Protein AF-A0A351BNI0-F1 (afdb_monomer_lite)

pLDDT: mean 85.19, std 14.44, range [42.72, 98.19]

Foldseek 3Di:
DVVVVVVVVVVVVVVPPPDPPPDDPPVVVVCVLLVCQLVLDEVQNSCCVVPVDRVLVVCQVVLVVLVCLLVVPPPDPDHQPCSVVPSLQSSLVVQLVDCVCVVVVVPCVSVVSVPADPDPVRSLVVVCVVSVRPPVSSVSNVVSVVVSHD

Sequence (150 aa):
VADLWAAACTSSTHALATATTTAKPAAVLWHELHDRLGAGWTLGNLLAHLTGENATEMLQPTLIRHLAAHLDQGLAAWRNPLRGRGFYAAWRASSGSDWAWELDEFAGARQQILQLADDPLQAIVDELTQLGVDERRWCGYLQQLAMELP

Structure (mmCIF, N/CA/C/O backbone):
data_AF-A0A351BNI0-F1
#
_entry.id   AF-A0A351BNI0-F1
#
loop_
_atom_site.group_PDB
_atom_site.id
_atom_site.type_symbol
_atom_site.label_atom_id
_atom_site.label_alt_id
_atom_site.label_comp_id
_atom_site.label_asym_id
_atom_site.label_entity_id
_atom_site.label_seq_id
_atom_site.pdbx_PDB_ins_code
_atom_site.Cartn_x
_atom_site.Cartn_y
_atom_site.Cartn_z
_atom_site.occupancy
_atom_site.B_iso_or_equiv
_atom_site.auth_seq_id
_atom_site.auth_comp_id
_atom_site.auth_asym_id
_atom_site.auth_atom_id
_atom_site.pdbx_PDB_model_num
ATOM 1 N N . VAL A 1 1 ? 13.306 2.418 58.799 1.00 53.44 1 VAL A N 1
ATOM 2 C CA . VAL A 1 1 ? 13.323 2.286 57.316 1.00 53.44 1 VAL A CA 1
ATOM 3 C C . VAL A 1 1 ? 12.092 1.540 56.799 1.00 53.44 1 VAL A C 1
ATOM 5 O O . VAL A 1 1 ? 11.562 1.955 55.780 1.00 53.44 1 VAL A O 1
ATOM 8 N N . ALA A 1 2 ? 11.573 0.532 57.517 1.00 52.84 2 ALA A N 1
ATOM 9 C CA . ALA A 1 2 ? 10.320 -0.150 57.162 1.00 52.84 2 ALA A CA 1
ATOM 10 C C . ALA A 1 2 ? 9.061 0.751 57.236 1.00 52.84 2 ALA A C 1
ATOM 12 O O . ALA A 1 2 ? 8.205 0.672 56.360 1.00 52.84 2 ALA A O 1
ATOM 13 N N . ASP A 1 3 ? 8.988 1.678 58.199 1.00 62.06 3 ASP A N 1
ATOM 14 C CA . ASP A 1 3 ? 7.784 2.512 58.398 1.00 62.06 3 ASP A CA 1
ATOM 15 C C . ASP A 1 3 ? 7.577 3.611 57.338 1.00 62.06 3 ASP A C 1
ATOM 17 O O . ASP A 1 3 ? 6.457 4.066 57.117 1.00 62.06 3 ASP A O 1
ATOM 21 N N . LEU A 1 4 ? 8.635 4.004 56.618 1.00 53.44 4 LEU A N 1
ATOM 22 C CA . LEU A 1 4 ? 8.544 4.988 55.528 1.00 53.44 4 LEU A CA 1
ATOM 23 C C . LEU A 1 4 ? 7.938 4.387 54.249 1.00 53.44 4 LEU A C 1
ATOM 25 O O . LEU A 1 4 ? 7.276 5.093 53.491 1.00 53.44 4 LEU A O 1
ATOM 29 N N . TRP A 1 5 ? 8.118 3.081 54.031 1.00 51.66 5 TRP A N 1
ATOM 30 C CA . TRP A 1 5 ? 7.548 2.367 52.884 1.00 51.66 5 TRP A CA 1
ATOM 31 C C . TRP A 1 5 ? 6.046 2.104 53.045 1.00 51.66 5 TRP A C 1
ATOM 33 O O . TRP A 1 5 ? 5.294 2.207 52.074 1.00 51.66 5 TRP A O 1
ATOM 43 N N . ALA A 1 6 ? 5.588 1.842 54.273 1.00 56.03 6 ALA A N 1
ATOM 44 C CA . ALA A 1 6 ? 4.167 1.664 54.567 1.00 56.03 6 ALA A CA 1
ATOM 45 C C . ALA A 1 6 ? 3.367 2.966 54.355 1.00 56.03 6 ALA A C 1
ATOM 47 O O . ALA A 1 6 ? 2.308 2.942 53.728 1.00 56.03 6 ALA A O 1
ATOM 48 N N . ALA A 1 7 ? 3.917 4.109 54.785 1.00 56.12 7 ALA A N 1
ATOM 49 C CA . ALA A 1 7 ? 3.287 5.422 54.626 1.00 56.12 7 ALA A CA 1
ATOM 50 C C . ALA A 1 7 ? 3.166 5.871 53.151 1.00 56.12 7 ALA A C 1
ATOM 52 O O . ALA A 1 7 ? 2.189 6.522 52.775 1.00 56.12 7 ALA A O 1
ATOM 53 N N . ALA A 1 8 ? 4.120 5.497 52.289 1.00 55.34 8 ALA A N 1
ATOM 54 C CA . ALA A 1 8 ? 4.072 5.801 50.854 1.00 55.34 8 ALA A CA 1
ATOM 55 C C . ALA A 1 8 ? 2.970 5.015 50.109 1.00 55.34 8 ALA A C 1
ATOM 57 O O . ALA A 1 8 ? 2.321 5.547 49.202 1.00 55.34 8 ALA A O 1
ATOM 58 N N . CYS A 1 9 ? 2.700 3.773 50.528 1.00 55.88 9 CYS A N 1
ATOM 59 C CA . CYS A 1 9 ? 1.653 2.939 49.930 1.00 55.88 9 CYS A CA 1
ATOM 60 C C . CYS A 1 9 ? 0.241 3.426 50.304 1.00 55.88 9 CYS A C 1
ATOM 62 O O . CYS A 1 9 ? -0.664 3.440 49.465 1.00 55.88 9 CYS A O 1
ATOM 64 N N . THR A 1 10 ? 0.050 3.912 51.535 1.00 51.53 10 THR A N 1
ATOM 65 C CA . THR A 1 10 ? -1.240 4.470 51.977 1.00 51.53 10 THR A CA 1
ATOM 66 C C . THR A 1 10 ? -1.595 5.781 51.272 1.00 51.53 10 THR A C 1
ATOM 68 O O . THR A 1 10 ? -2.758 5.990 50.932 1.00 51.53 10 THR A O 1
ATOM 71 N N . SER A 1 11 ? -0.605 6.622 50.953 1.00 49.34 11 SER A N 1
ATOM 72 C CA . SER A 1 11 ? -0.817 7.884 50.221 1.00 49.34 11 SER A CA 1
ATOM 73 C C . SER A 1 11 ? -1.235 7.666 48.762 1.00 49.34 11 SER A C 1
ATOM 75 O O . SER A 1 11 ? -2.051 8.418 48.234 1.00 49.34 11 SER A O 1
ATOM 77 N N . SER A 1 12 ? -0.743 6.597 48.122 1.00 51.50 12 SER A N 1
ATOM 78 C CA . SER A 1 12 ? -1.113 6.250 46.737 1.00 51.50 12 SER A CA 1
ATOM 79 C C . SER A 1 12 ? -2.544 5.714 46.625 1.00 51.50 12 SER A C 1
ATOM 81 O O . SER A 1 12 ? -3.195 5.874 45.596 1.00 51.50 12 SER A O 1
ATOM 83 N N . THR A 1 13 ? -3.064 5.120 47.703 1.00 45.56 13 THR A N 1
ATOM 84 C CA . THR A 1 13 ? -4.408 4.526 47.708 1.00 45.56 13 THR A CA 1
ATOM 85 C C . THR A 1 13 ? -5.505 5.597 47.783 1.00 45.56 13 THR A C 1
ATOM 87 O O . THR A 1 13 ? -6.587 5.411 47.234 1.00 45.56 13 THR A O 1
ATOM 90 N N . HIS A 1 14 ? -5.231 6.753 48.401 1.00 48.06 14 HIS A N 1
ATOM 91 C CA . HIS A 1 14 ? -6.222 7.829 48.542 1.00 48.06 14 HIS A CA 1
ATOM 92 C C . HIS A 1 14 ? -6.316 8.749 47.309 1.00 48.06 14 HIS A C 1
ATOM 94 O O . HIS A 1 14 ? -7.361 9.351 47.078 1.00 48.06 14 HIS A O 1
ATOM 100 N N . ALA A 1 15 ? -5.266 8.822 46.481 1.00 42.72 15 ALA A N 1
ATOM 101 C CA . ALA A 1 15 ? -5.257 9.631 45.256 1.00 42.72 15 ALA A CA 1
ATOM 102 C C . ALA A 1 15 ? -6.027 8.993 44.078 1.00 42.72 15 ALA A C 1
ATOM 104 O O . ALA A 1 15 ? -6.383 9.684 43.129 1.00 42.72 15 ALA A O 1
ATOM 105 N N . LEU A 1 16 ? -6.324 7.690 44.140 1.00 49.09 16 LEU A N 1
ATOM 106 C CA . LEU A 1 16 ? -7.090 6.968 43.110 1.00 49.09 16 LEU A CA 1
ATOM 107 C C . LEU A 1 16 ? -8.607 6.959 43.368 1.00 49.09 16 LEU A C 1
ATOM 109 O O . LEU A 1 16 ? -9.368 6.420 42.566 1.00 49.09 16 LEU A O 1
ATOM 113 N N . ALA A 1 17 ? -9.070 7.566 44.466 1.00 50.41 17 ALA A N 1
ATOM 114 C CA . ALA A 1 17 ? -10.485 7.584 44.839 1.00 50.41 17 ALA A CA 1
ATOM 115 C C . ALA A 1 17 ? -11.310 8.693 44.151 1.00 50.41 17 ALA A C 1
ATOM 117 O O . ALA A 1 17 ? -12.498 8.832 44.433 1.00 50.41 17 ALA A O 1
ATOM 118 N N . THR A 1 18 ? -10.738 9.463 43.220 1.00 51.81 18 THR A N 1
ATOM 119 C CA . THR A 1 18 ? -11.476 10.489 42.464 1.00 51.81 18 THR A CA 1
ATOM 120 C C . THR A 1 18 ? -11.194 10.403 40.971 1.00 51.81 18 THR A C 1
ATOM 122 O O . THR A 1 18 ? -10.433 11.198 40.431 1.00 51.81 18 THR A O 1
ATOM 125 N N . ALA A 1 19 ? -11.811 9.404 40.337 1.00 51.75 19 ALA A N 1
ATOM 126 C CA . ALA A 1 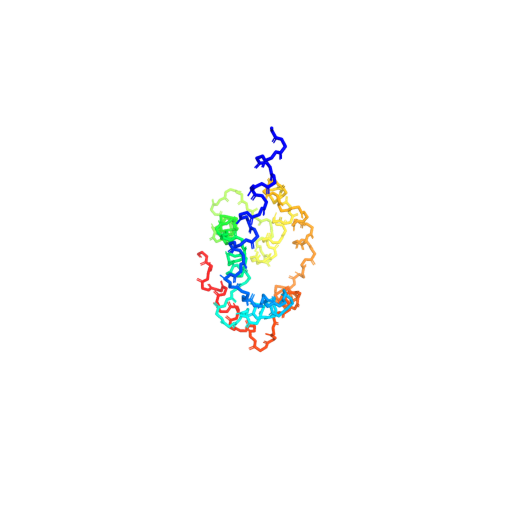19 ? -12.377 9.407 38.981 1.00 51.75 19 ALA A CA 1
ATOM 127 C C . ALA A 1 19 ? -12.354 7.974 38.438 1.00 51.75 19 ALA A C 1
ATOM 129 O O . ALA A 1 19 ? -11.561 7.627 37.565 1.00 51.75 19 ALA A O 1
ATOM 130 N N . THR A 1 20 ? -13.247 7.119 38.935 1.00 47.72 20 THR A N 1
ATOM 131 C CA . THR A 1 20 ? -13.537 5.844 38.273 1.00 47.72 20 THR A CA 1
ATOM 132 C C . THR A 1 20 ? -14.361 6.139 37.017 1.00 47.72 20 THR A C 1
ATOM 134 O O . THR A 1 20 ? -15.562 5.898 36.961 1.00 47.72 20 THR A O 1
ATOM 137 N N . THR A 1 21 ? -13.723 6.720 35.998 1.00 58.00 21 THR A N 1
ATOM 138 C CA . THR A 1 21 ? -14.233 6.609 34.631 1.00 58.00 21 THR A CA 1
ATOM 139 C C . THR A 1 21 ? -14.110 5.133 34.297 1.00 58.00 21 THR A C 1
ATOM 141 O O . THR A 1 21 ? -12.999 4.612 34.222 1.00 58.00 21 THR A O 1
ATOM 144 N N . THR A 1 22 ? -15.229 4.422 34.190 1.00 60.16 22 THR A N 1
ATOM 145 C CA . THR A 1 22 ? -15.240 3.035 33.726 1.00 60.16 22 THR A CA 1
ATOM 146 C C . THR A 1 22 ? -14.579 2.998 32.352 1.00 60.16 22 THR A C 1
ATOM 148 O O . THR A 1 22 ? -15.146 3.468 31.367 1.00 60.16 22 THR A O 1
ATOM 151 N N . ALA A 1 23 ? -13.337 2.513 32.299 1.00 72.50 23 ALA A N 1
ATOM 152 C CA . ALA A 1 23 ? -12.584 2.426 31.060 1.00 72.50 23 ALA A CA 1
ATOM 153 C C . ALA A 1 23 ? -13.381 1.574 30.064 1.00 72.50 23 ALA A C 1
ATOM 155 O O . ALA A 1 23 ? -13.778 0.448 30.381 1.00 72.50 23 ALA A O 1
ATOM 156 N N . LYS A 1 24 ? -13.656 2.124 28.875 1.00 82.50 24 LYS A N 1
ATOM 157 C CA . LYS A 1 24 ? -14.314 1.368 27.807 1.00 82.50 24 LYS A CA 1
ATOM 158 C C . LYS A 1 24 ? -13.485 0.111 27.498 1.00 82.50 24 LYS A C 1
ATOM 160 O O . LYS A 1 24 ? -12.256 0.203 27.461 1.00 82.50 24 LYS A O 1
ATOM 165 N N . PRO A 1 25 ? -14.117 -1.047 27.238 1.00 90.94 25 PRO A N 1
ATOM 166 C CA . PRO A 1 25 ? -13.391 -2.238 26.814 1.00 90.94 25 PRO A CA 1
ATOM 167 C C . PRO A 1 25 ? -12.577 -1.956 25.547 1.00 90.94 25 PRO A C 1
ATOM 169 O O . PRO A 1 25 ? -13.083 -1.326 24.617 1.00 90.94 25 PRO A O 1
ATOM 172 N N . ALA A 1 26 ? -11.348 -2.471 25.478 1.00 89.50 26 ALA A N 1
ATOM 173 C CA . ALA A 1 26 ? -10.456 -2.263 24.334 1.00 89.50 26 ALA A CA 1
ATOM 174 C C . ALA A 1 26 ? -11.095 -2.678 22.996 1.00 89.50 26 ALA A C 1
ATOM 176 O O . ALA A 1 26 ? -10.922 -1.996 21.994 1.00 89.50 26 ALA A O 1
ATOM 177 N N . ALA A 1 27 ? -11.908 -3.741 22.993 1.00 90.31 27 ALA A N 1
ATOM 178 C CA . ALA A 1 27 ? -12.638 -4.178 21.805 1.00 90.31 27 ALA A CA 1
ATOM 179 C C . ALA A 1 27 ? -13.634 -3.123 21.294 1.00 90.31 27 ALA A C 1
ATOM 181 O O . ALA A 1 27 ? -13.777 -2.960 20.087 1.00 90.31 27 ALA A O 1
ATOM 182 N N . VAL A 1 28 ? -14.305 -2.392 22.190 1.00 93.12 28 VAL A N 1
ATOM 183 C CA . VAL A 1 28 ? -15.245 -1.324 21.809 1.00 93.12 28 VAL A CA 1
ATOM 184 C C . VAL A 1 28 ? -14.479 -0.141 21.223 1.00 93.12 28 VAL A C 1
ATOM 186 O O . VAL A 1 28 ? -14.861 0.372 20.179 1.00 93.12 28 VAL A O 1
ATOM 189 N N . LEU A 1 29 ? -13.362 0.240 21.848 1.00 92.12 29 LEU A N 1
ATOM 190 C CA . LEU A 1 29 ? -12.490 1.301 21.337 1.00 92.12 29 LEU A CA 1
ATOM 191 C C . LEU A 1 29 ? -11.907 0.953 19.964 1.00 92.12 29 LEU A C 1
ATOM 193 O O . LEU A 1 29 ? -11.867 1.806 19.086 1.00 92.12 29 LEU A O 1
ATOM 197 N N . TRP A 1 30 ? -11.493 -0.300 19.765 1.00 92.00 30 TRP A N 1
ATOM 198 C CA . TRP A 1 30 ? -11.005 -0.768 18.472 1.00 92.00 30 TRP A CA 1
ATOM 199 C C . TRP A 1 30 ? -12.070 -0.642 17.382 1.00 92.00 30 TRP A C 1
ATOM 201 O O . TRP A 1 30 ? -11.781 -0.058 16.344 1.00 92.00 30 TRP A O 1
ATOM 211 N N . HIS A 1 31 ? -13.299 -1.115 17.627 1.00 91.56 31 HIS A N 1
ATOM 212 C CA . HIS A 1 31 ? -14.393 -0.958 16.663 1.00 91.56 31 HIS A CA 1
ATOM 213 C C . HIS A 1 31 ? -14.677 0.521 16.377 1.00 91.56 31 HIS A C 1
ATOM 215 O O . HIS A 1 31 ? -14.768 0.896 15.217 1.00 91.56 31 HIS A O 1
ATOM 221 N N . GLU A 1 32 ? -14.725 1.379 17.404 1.00 92.56 32 GLU A N 1
ATOM 222 C CA . GLU A 1 32 ? -14.934 2.825 17.230 1.00 92.56 32 GLU A CA 1
ATOM 223 C C . GLU A 1 32 ? -13.841 3.496 16.376 1.00 92.56 32 GLU A C 1
ATOM 225 O O . GLU A 1 32 ? -14.133 4.457 15.665 1.00 92.56 32 GLU A O 1
ATOM 230 N N . LEU A 1 33 ? -12.588 3.035 16.461 1.00 92.50 33 LEU A N 1
ATOM 231 C CA . LEU A 1 33 ? -11.468 3.553 15.666 1.00 92.50 33 LEU A CA 1
ATOM 232 C C . LEU A 1 33 ? -11.456 2.984 14.246 1.00 92.50 33 LEU A C 1
ATOM 234 O O . LEU A 1 33 ? -11.251 3.724 13.285 1.00 92.50 33 LEU A O 1
ATOM 238 N N . HIS A 1 34 ? -11.695 1.683 14.111 1.00 90.62 34 HIS A N 1
ATOM 239 C CA . HIS A 1 34 ? -11.776 0.994 12.826 1.00 90.62 34 HIS A CA 1
ATOM 240 C C . HIS A 1 34 ? -12.950 1.520 11.987 1.00 90.62 34 HIS A C 1
ATOM 242 O O . HIS A 1 34 ? -12.774 1.826 10.810 1.00 90.62 34 HIS A O 1
ATOM 248 N N . ASP A 1 35 ? -14.083 1.828 12.627 1.00 90.31 35 ASP A N 1
ATOM 249 C CA . ASP A 1 35 ? -15.232 2.517 12.032 1.00 90.31 35 ASP A CA 1
ATOM 250 C C . ASP A 1 35 ? -14.934 3.959 11.581 1.00 90.31 35 ASP A C 1
ATOM 252 O O . ASP A 1 35 ? -15.819 4.625 11.045 1.00 90.31 35 ASP A O 1
ATOM 256 N N . ARG A 1 36 ? -13.723 4.489 11.752 1.00 91.00 36 ARG A N 1
ATOM 257 C CA . ARG A 1 36 ? -13.333 5.769 11.135 1.00 91.00 36 ARG A CA 1
ATOM 258 C C . ARG A 1 36 ? -12.650 5.589 9.789 1.00 91.00 36 ARG A C 1
ATOM 260 O O . ARG A 1 36 ? -12.600 6.544 9.011 1.00 91.00 36 ARG A O 1
ATOM 267 N N . LEU A 1 37 ? -12.170 4.382 9.481 1.00 91.62 37 LEU A N 1
ATOM 268 C CA . LEU A 1 37 ? -11.548 4.085 8.197 1.00 91.62 37 LEU A CA 1
ATOM 269 C C . LEU A 1 37 ? -12.565 4.301 7.069 1.00 91.62 37 LEU A C 1
ATOM 271 O O . LEU A 1 37 ? -13.677 3.765 7.078 1.00 91.62 37 LEU A O 1
ATOM 275 N N . GLY A 1 38 ? -12.200 5.168 6.124 1.00 82.62 38 GLY A N 1
ATOM 276 C CA . GLY A 1 38 ? -13.062 5.582 5.014 1.00 82.62 38 GLY A CA 1
ATOM 277 C C . GLY A 1 38 ? -14.181 6.563 5.389 1.00 82.62 38 GLY A C 1
ATOM 278 O O . GLY A 1 38 ? -14.916 7.006 4.511 1.00 82.62 38 GLY A O 1
ATOM 279 N N . ALA A 1 39 ? -14.277 6.960 6.662 1.00 85.25 39 ALA A N 1
ATOM 280 C CA . ALA A 1 39 ? -15.113 8.053 7.165 1.00 85.25 39 ALA A CA 1
ATOM 281 C C . ALA A 1 39 ? -14.238 9.253 7.591 1.00 85.25 39 ALA A C 1
ATOM 283 O O . ALA A 1 39 ? -14.416 9.834 8.661 1.00 85.25 39 ALA A O 1
ATOM 284 N N . GLY A 1 40 ? -13.262 9.595 6.744 1.00 86.19 40 GLY A N 1
ATOM 285 C CA . GLY A 1 40 ? -12.314 10.694 6.948 1.00 86.19 40 GLY A CA 1
ATOM 286 C C . GLY A 1 40 ? -10.930 10.273 7.445 1.00 86.19 40 GLY A C 1
ATOM 287 O O . GLY A 1 40 ? -10.047 11.123 7.469 1.00 86.19 40 GLY A O 1
ATOM 288 N N . TRP A 1 41 ? -10.721 9.004 7.826 1.00 92.25 41 TRP A N 1
ATOM 289 C CA . TRP A 1 41 ? -9.400 8.473 8.195 1.00 92.25 41 TRP A CA 1
ATOM 290 C C . TRP A 1 41 ? -8.899 7.417 7.198 1.00 92.25 41 TRP A C 1
ATOM 292 O O . TRP A 1 41 ? -9.667 6.566 6.736 1.00 92.25 41 TRP A O 1
ATOM 302 N N . THR A 1 42 ? -7.596 7.445 6.920 1.00 93.62 42 THR A N 1
ATOM 303 C CA . THR A 1 42 ? -6.809 6.366 6.305 1.00 93.62 42 THR A CA 1
ATOM 304 C C . THR A 1 42 ? -6.153 5.494 7.381 1.00 93.62 42 THR A C 1
ATOM 306 O O . THR A 1 42 ? -6.155 5.839 8.569 1.00 93.62 42 THR A O 1
ATOM 309 N N . LEU A 1 43 ? -5.546 4.368 6.983 1.00 92.56 43 LEU A N 1
ATOM 310 C CA . LEU A 1 43 ? -4.707 3.578 7.892 1.00 92.56 43 LEU A CA 1
ATOM 311 C C . LEU A 1 43 ? -3.554 4.415 8.469 1.00 92.56 43 LEU A C 1
ATOM 313 O O . LEU A 1 43 ? -3.246 4.285 9.650 1.00 92.56 43 LEU A O 1
ATOM 317 N N . GLY A 1 44 ? -2.964 5.308 7.666 1.00 92.38 44 GLY A N 1
ATOM 318 C CA . GLY A 1 44 ? -1.920 6.226 8.122 1.00 92.38 44 GLY A CA 1
ATOM 319 C C . GLY A 1 44 ? -2.408 7.125 9.258 1.00 92.38 44 GLY A C 1
ATOM 320 O O . GLY A 1 44 ? -1.741 7.230 10.285 1.00 92.38 44 GLY A O 1
ATOM 321 N N . ASN A 1 45 ? -3.614 7.696 9.140 1.00 93.38 45 ASN A N 1
ATOM 322 C CA . ASN A 1 45 ? -4.190 8.510 10.217 1.00 93.38 45 ASN A CA 1
ATOM 323 C C . ASN A 1 45 ? -4.477 7.681 11.482 1.00 93.38 45 ASN A C 1
ATOM 325 O O . ASN A 1 45 ? -4.257 8.161 12.593 1.00 93.38 45 ASN A O 1
ATOM 329 N N . LEU A 1 46 ? -4.949 6.438 11.327 1.00 93.69 46 LEU A N 1
ATOM 330 C CA . LEU A 1 46 ? -5.180 5.530 12.453 1.00 93.69 46 LEU A CA 1
ATOM 331 C C . LEU A 1 46 ? -3.871 5.193 13.182 1.00 93.69 46 LEU A C 1
ATOM 333 O O . LEU A 1 46 ? -3.817 5.275 14.409 1.00 93.69 46 LEU A O 1
ATOM 337 N N . LEU A 1 47 ? -2.815 4.850 12.441 1.00 92.81 47 LEU A N 1
ATOM 338 C CA . LEU A 1 47 ? -1.497 4.567 13.011 1.00 92.81 47 LEU A CA 1
ATOM 339 C C . LEU A 1 47 ? -0.925 5.796 13.714 1.00 92.81 47 LEU A C 1
ATOM 341 O O . LEU A 1 47 ? -0.483 5.673 14.854 1.00 92.81 47 LEU A O 1
ATOM 345 N N . ALA A 1 48 ? -1.025 6.980 13.107 1.00 94.19 48 ALA A N 1
ATOM 346 C CA . ALA A 1 48 ? -0.604 8.229 13.736 1.00 94.19 48 ALA A CA 1
ATOM 347 C C . ALA A 1 48 ? -1.384 8.531 15.018 1.00 94.19 48 ALA A C 1
ATOM 349 O O . ALA A 1 48 ? -0.806 8.983 16.002 1.00 94.19 48 ALA A O 1
ATOM 350 N N . HIS A 1 49 ? -2.681 8.226 15.053 1.00 94.00 49 HIS A N 1
ATOM 351 C CA . HIS A 1 49 ? -3.482 8.386 16.262 1.00 94.00 49 HIS A CA 1
ATOM 352 C C . HIS A 1 49 ? -3.061 7.430 17.391 1.00 94.00 49 HIS A C 1
ATOM 354 O O . HIS A 1 49 ? -3.086 7.818 18.557 1.00 94.00 49 HIS A O 1
ATOM 360 N N . LEU A 1 50 ? -2.688 6.190 17.058 1.00 93.38 50 LEU A N 1
ATOM 361 C CA . LEU A 1 50 ? -2.325 5.159 18.036 1.00 93.38 50 LEU A CA 1
ATOM 362 C C . LEU A 1 50 ? -0.874 5.259 18.522 1.00 93.38 50 LEU A C 1
ATOM 364 O O . LEU A 1 50 ? -0.600 4.972 19.685 1.00 93.38 50 LEU A O 1
ATOM 368 N N . THR A 1 51 ? 0.044 5.628 17.634 1.00 92.25 51 THR A N 1
ATOM 369 C CA . THR A 1 51 ? 1.494 5.625 17.891 1.00 92.25 51 THR A CA 1
ATOM 370 C C . THR A 1 51 ? 2.057 7.022 18.133 1.00 92.25 51 THR A C 1
ATOM 372 O O . THR A 1 51 ? 3.088 7.161 18.782 1.00 92.25 51 THR A O 1
ATOM 375 N N . GLY A 1 52 ? 1.378 8.065 17.646 1.00 94.44 52 GLY A N 1
ATOM 376 C CA . GLY A 1 52 ? 1.920 9.422 17.571 1.00 94.44 52 GLY A CA 1
ATOM 377 C C . GLY A 1 52 ? 2.852 9.652 16.377 1.00 94.44 52 GLY A C 1
ATOM 378 O O . GLY A 1 52 ? 3.339 10.768 16.214 1.00 94.44 52 GLY A O 1
ATOM 379 N N . GLU A 1 53 ? 3.088 8.638 15.538 1.00 91.81 53 GLU A N 1
ATOM 380 C CA . GLU A 1 53 ? 4.032 8.689 14.419 1.00 91.81 53 GLU A CA 1
ATOM 381 C C . GLU A 1 53 ? 3.324 8.718 13.061 1.00 91.81 53 GLU A C 1
ATOM 383 O O . GLU A 1 53 ? 2.367 7.984 12.807 1.00 91.81 53 GLU A O 1
ATOM 388 N N . ASN A 1 54 ? 3.818 9.549 12.143 1.00 89.19 54 ASN A N 1
ATOM 389 C CA . ASN A 1 54 ? 3.266 9.647 10.798 1.00 89.19 54 ASN A CA 1
ATOM 390 C C . ASN A 1 54 ? 3.952 8.654 9.848 1.00 89.19 54 ASN A C 1
ATOM 392 O O . ASN A 1 54 ? 4.946 8.977 9.200 1.00 89.19 54 ASN A O 1
ATOM 396 N N . ALA A 1 55 ? 3.385 7.453 9.718 1.00 84.12 55 ALA A N 1
ATOM 397 C CA . ALA A 1 55 ? 3.913 6.421 8.821 1.00 84.12 55 ALA A CA 1
ATOM 398 C C . ALA A 1 55 ? 4.026 6.887 7.352 1.00 84.12 55 ALA A C 1
ATOM 400 O O . ALA A 1 55 ? 4.888 6.409 6.614 1.00 84.12 55 ALA A O 1
ATOM 401 N N . THR A 1 56 ? 3.201 7.846 6.917 1.00 86.06 56 THR A N 1
ATOM 402 C CA . THR A 1 56 ? 3.265 8.391 5.553 1.00 86.06 56 THR A CA 1
ATOM 403 C C . THR A 1 56 ? 4.591 9.107 5.293 1.00 86.06 56 THR A C 1
ATOM 405 O O . THR A 1 56 ? 5.162 8.937 4.218 1.00 86.06 56 THR A O 1
ATOM 408 N N . GLU A 1 57 ? 5.134 9.833 6.277 1.00 87.75 57 GLU A N 1
ATOM 409 C CA . GLU A 1 57 ? 6.438 10.508 6.157 1.00 87.75 57 GLU A CA 1
ATOM 410 C C . GLU A 1 57 ? 7.583 9.511 5.954 1.00 87.75 57 GLU A C 1
ATOM 412 O O . GLU A 1 57 ? 8.525 9.796 5.215 1.00 87.75 57 GLU A O 1
ATOM 417 N N . MET A 1 58 ? 7.476 8.316 6.540 1.00 85.81 58 MET A N 1
ATOM 418 C CA . MET A 1 58 ? 8.461 7.247 6.356 1.00 85.81 58 MET A CA 1
ATOM 419 C C . MET A 1 58 ? 8.412 6.663 4.936 1.00 85.81 58 MET A C 1
ATOM 421 O O . MET A 1 58 ? 9.445 6.345 4.350 1.00 85.81 58 MET A O 1
ATOM 425 N N . LEU A 1 59 ? 7.215 6.534 4.355 1.00 86.56 59 LEU A N 1
ATOM 426 C CA . LEU A 1 59 ? 7.019 5.910 3.041 1.00 86.56 59 LEU A CA 1
ATOM 427 C C . LEU A 1 59 ? 7.235 6.880 1.868 1.00 86.56 59 LEU A C 1
ATOM 429 O O . LEU A 1 59 ? 7.621 6.458 0.771 1.00 86.56 59 LEU A O 1
ATOM 433 N N . GLN A 1 60 ? 7.005 8.177 2.084 1.00 90.12 60 GLN A N 1
ATOM 434 C CA . GLN A 1 60 ? 7.006 9.199 1.037 1.00 90.12 60 GLN A CA 1
ATOM 435 C C . GLN A 1 60 ? 8.314 9.259 0.221 1.00 90.12 60 GLN A C 1
ATOM 437 O O . GLN A 1 60 ? 8.222 9.281 -1.011 1.00 90.12 60 GLN A O 1
ATOM 442 N N . PRO A 1 61 ? 9.528 9.205 0.812 1.00 89.94 61 PRO A N 1
ATOM 443 C CA . PRO A 1 61 ? 10.773 9.232 0.038 1.00 89.94 61 PRO A CA 1
ATOM 444 C C . PRO A 1 61 ? 10.894 8.061 -0.946 1.00 89.94 61 PRO A C 1
ATOM 446 O O . PRO A 1 61 ? 11.333 8.235 -2.087 1.00 89.94 61 PRO A O 1
ATOM 449 N N . THR A 1 62 ? 10.472 6.865 -0.531 1.00 89.44 62 THR A N 1
ATOM 450 C CA . THR A 1 62 ? 10.495 5.670 -1.382 1.00 89.44 62 THR A CA 1
ATOM 451 C C . THR A 1 62 ? 9.448 5.760 -2.491 1.00 89.44 62 THR A C 1
ATOM 453 O O . THR A 1 62 ? 9.749 5.440 -3.644 1.00 89.44 62 THR A O 1
ATOM 456 N N . LEU A 1 63 ? 8.253 6.279 -2.195 1.00 89.50 63 LEU A N 1
ATOM 457 C CA . LEU A 1 63 ? 7.225 6.515 -3.209 1.00 89.50 63 LEU A CA 1
ATOM 458 C C . LEU A 1 63 ? 7.684 7.537 -4.263 1.00 89.50 63 LEU A C 1
ATOM 460 O O . LEU A 1 63 ? 7.608 7.256 -5.461 1.00 89.50 63 LEU A O 1
ATOM 464 N N . ILE A 1 64 ? 8.237 8.677 -3.830 1.00 91.75 64 ILE A N 1
ATOM 465 C CA . ILE A 1 64 ? 8.790 9.714 -4.717 1.00 91.75 64 ILE A CA 1
ATOM 466 C C . ILE A 1 64 ? 9.891 9.128 -5.602 1.00 91.75 64 ILE A C 1
ATOM 468 O O . ILE A 1 64 ? 9.895 9.367 -6.809 1.00 91.75 64 ILE A O 1
ATOM 472 N N . ARG A 1 65 ? 10.797 8.314 -5.042 1.00 89.12 65 ARG A N 1
ATOM 473 C CA . ARG A 1 65 ? 11.866 7.647 -5.803 1.00 89.12 65 ARG A CA 1
ATOM 474 C C . ARG A 1 65 ? 11.306 6.802 -6.949 1.00 89.12 65 ARG A C 1
ATOM 476 O O . ARG A 1 65 ? 11.788 6.899 -8.079 1.00 89.12 65 ARG A O 1
ATOM 483 N N . HIS A 1 66 ? 10.284 5.990 -6.682 1.00 89.94 66 HIS A N 1
ATOM 484 C CA . HIS A 1 66 ? 9.676 5.143 -7.708 1.00 89.94 66 HIS A CA 1
ATOM 485 C C . HIS A 1 66 ? 8.878 5.941 -8.743 1.00 89.94 66 HIS A C 1
ATOM 487 O O . HIS A 1 66 ? 8.971 5.640 -9.937 1.00 89.94 66 HIS A O 1
ATOM 493 N N . LEU A 1 67 ? 8.142 6.971 -8.316 1.00 90.94 67 LEU A N 1
ATOM 494 C CA . LEU A 1 67 ? 7.437 7.881 -9.220 1.00 90.94 67 LEU A CA 1
ATOM 495 C C . LEU A 1 67 ? 8.419 8.610 -10.136 1.00 90.94 67 LEU A C 1
ATOM 497 O O . LEU A 1 67 ? 8.251 8.570 -11.352 1.00 90.94 67 LEU A O 1
ATOM 501 N N . ALA A 1 68 ? 9.486 9.188 -9.583 1.00 89.69 68 ALA A N 1
ATOM 502 C CA . ALA A 1 68 ? 10.526 9.863 -10.350 1.00 89.69 68 ALA A CA 1
ATOM 503 C C . ALA A 1 68 ? 11.155 8.917 -11.381 1.00 89.69 68 ALA A C 1
ATOM 505 O O . ALA A 1 68 ? 11.146 9.221 -12.569 1.00 89.69 68 ALA A O 1
ATOM 506 N N . ALA A 1 69 ? 11.591 7.719 -10.975 1.00 86.88 69 ALA A N 1
ATOM 507 C CA . ALA A 1 69 ? 12.167 6.734 -11.895 1.00 86.88 69 ALA A CA 1
ATOM 508 C C . ALA A 1 69 ? 11.205 6.329 -13.035 1.00 86.88 69 ALA A C 1
ATOM 510 O O . ALA A 1 69 ? 11.631 6.037 -14.161 1.00 86.88 69 ALA A O 1
ATOM 511 N N . HIS A 1 70 ? 9.896 6.311 -12.768 1.00 89.06 70 HIS A N 1
ATOM 512 C CA . HIS A 1 70 ? 8.887 6.006 -13.777 1.00 89.06 70 HIS A CA 1
ATOM 513 C C . HIS A 1 70 ? 8.535 7.208 -14.667 1.00 89.06 70 HIS A C 1
ATOM 515 O O . HIS A 1 70 ? 8.290 7.041 -15.863 1.00 89.06 70 HIS A O 1
ATOM 521 N N . LEU A 1 71 ? 8.547 8.426 -14.138 1.00 89.00 71 LEU A N 1
ATOM 522 C CA . LEU A 1 71 ? 8.166 9.639 -14.867 1.00 89.00 71 LEU A CA 1
ATOM 523 C C . LEU A 1 71 ? 9.331 10.308 -15.599 1.00 89.00 71 LEU A C 1
ATOM 525 O O . LEU A 1 71 ? 9.096 11.072 -16.524 1.00 89.00 71 LEU A O 1
ATOM 529 N N . ASP A 1 72 ? 10.571 9.938 -15.292 1.00 86.94 72 ASP A N 1
ATOM 530 C CA . ASP A 1 72 ? 11.801 10.495 -15.872 1.00 86.94 72 ASP A CA 1
ATOM 531 C C . ASP A 1 72 ? 12.004 10.201 -17.381 1.00 86.94 72 ASP A C 1
ATOM 533 O O . ASP A 1 72 ? 13.022 10.536 -17.971 1.00 86.94 72 ASP A O 1
ATOM 537 N N . GLN A 1 73 ? 11.040 9.547 -18.043 1.00 76.38 73 GLN A N 1
ATOM 538 C CA . GLN A 1 73 ? 11.023 9.234 -19.488 1.00 76.38 73 GLN A CA 1
ATOM 539 C C . GLN A 1 73 ? 12.316 8.613 -20.076 1.00 76.38 73 GLN A C 1
ATOM 541 O O . GLN A 1 73 ? 12.444 8.489 -21.291 1.00 76.38 73 GLN A O 1
ATOM 546 N N . GLY A 1 74 ? 13.233 8.122 -19.233 1.00 72.62 74 GLY A N 1
ATOM 547 C CA . GLY A 1 74 ? 14.510 7.536 -19.641 1.00 72.62 74 GLY A CA 1
ATOM 548 C C . GLY A 1 74 ? 15.681 8.518 -19.724 1.00 72.62 74 GLY A C 1
ATOM 549 O O . GLY A 1 74 ? 16.658 8.187 -20.391 1.00 72.62 74 GLY A O 1
ATOM 550 N N . LEU A 1 75 ? 15.603 9.689 -19.080 1.00 80.69 75 LEU A N 1
ATOM 551 C CA . LEU A 1 75 ? 16.729 10.625 -18.982 1.00 80.69 75 LEU A CA 1
ATOM 552 C C . LEU A 1 75 ? 17.833 10.092 -18.051 1.00 80.69 75 LEU A C 1
ATOM 554 O O . LEU A 1 75 ? 19.017 10.316 -18.302 1.00 80.69 75 LEU A O 1
ATOM 558 N N . ALA A 1 76 ? 17.472 9.345 -17.008 1.00 82.56 76 ALA A N 1
ATOM 559 C CA . ALA A 1 76 ? 18.401 8.679 -16.112 1.00 82.56 76 ALA A CA 1
ATOM 560 C C . ALA A 1 76 ? 19.062 7.465 -16.776 1.00 82.56 76 ALA A C 1
ATOM 562 O O . ALA A 1 76 ? 18.433 6.662 -17.472 1.00 82.56 76 ALA A O 1
ATOM 563 N N . ALA A 1 77 ? 20.350 7.284 -16.472 1.00 79.44 77 ALA A N 1
ATOM 564 C CA . ALA A 1 77 ? 21.132 6.141 -16.936 1.00 79.44 77 ALA A CA 1
ATOM 565 C C . ALA A 1 77 ? 20.590 4.801 -16.403 1.00 79.44 77 ALA A C 1
ATOM 567 O O . ALA A 1 77 ? 20.669 3.780 -17.088 1.00 79.44 77 ALA A O 1
ATOM 568 N N . TRP A 1 78 ? 20.010 4.802 -15.198 1.00 75.56 78 TRP A N 1
ATOM 569 C CA . TRP A 1 78 ? 19.345 3.632 -14.637 1.00 75.56 78 TRP A CA 1
ATOM 570 C C . TRP A 1 78 ? 17.881 3.595 -15.071 1.00 75.56 78 TRP A C 1
ATOM 572 O O . TRP A 1 78 ? 17.097 4.484 -14.747 1.00 75.56 78 TRP A O 1
ATOM 582 N N . ARG A 1 79 ? 17.482 2.515 -15.746 1.00 77.44 79 ARG A N 1
ATOM 583 C CA . ARG A 1 79 ? 16.106 2.307 -16.213 1.00 77.44 79 ARG A CA 1
ATOM 584 C C . ARG A 1 79 ? 15.494 1.111 -15.499 1.00 77.44 79 ARG A C 1
ATOM 586 O O . ARG A 1 79 ? 16.115 0.056 -15.414 1.00 77.44 79 ARG A O 1
ATOM 593 N N . ASN A 1 80 ? 14.255 1.251 -15.030 1.00 83.75 80 ASN A N 1
ATOM 594 C CA . ASN A 1 80 ? 13.499 0.098 -14.549 1.00 83.75 80 ASN A CA 1
ATOM 595 C C . ASN A 1 80 ? 13.179 -0.830 -15.744 1.00 83.75 80 ASN A C 1
ATOM 597 O O . ASN A 1 80 ? 12.498 -0.384 -16.676 1.00 83.75 80 ASN A O 1
ATOM 601 N N . PRO A 1 81 ? 13.639 -2.097 -15.741 1.00 84.38 81 PRO A N 1
ATOM 602 C CA . PRO A 1 81 ? 13.476 -3.006 -16.877 1.00 84.38 81 PRO A CA 1
ATOM 603 C C . PRO A 1 81 ? 12.008 -3.341 -17.167 1.00 84.38 81 PRO A C 1
ATOM 605 O O . PRO A 1 81 ? 11.661 -3.658 -18.302 1.00 84.38 81 PRO A O 1
ATOM 608 N N . LEU A 1 82 ? 11.130 -3.227 -16.167 1.00 88.88 82 LEU A N 1
ATOM 609 C CA . LEU A 1 82 ? 9.700 -3.496 -16.297 1.00 88.88 82 LEU A CA 1
ATOM 610 C C . LEU A 1 82 ? 8.859 -2.237 -16.529 1.00 88.88 82 LEU A C 1
ATOM 612 O O . LEU A 1 82 ? 7.637 -2.340 -16.572 1.00 88.88 82 LEU A O 1
ATOM 616 N N . ARG A 1 83 ? 9.470 -1.063 -16.762 1.00 86.56 83 ARG A N 1
ATOM 617 C CA . ARG A 1 83 ? 8.749 0.192 -17.072 1.00 86.56 83 ARG A CA 1
ATOM 618 C C . ARG A 1 83 ? 7.673 0.004 -18.148 1.00 86.56 83 ARG A C 1
ATOM 620 O O . ARG A 1 83 ? 6.581 0.548 -18.018 1.00 86.56 83 ARG A O 1
ATOM 627 N N . GLY A 1 84 ? 7.977 -0.760 -19.201 1.00 87.94 84 GLY A N 1
ATOM 628 C CA . GLY A 1 84 ? 7.055 -1.012 -20.316 1.00 87.94 84 GLY A CA 1
ATOM 629 C C . GLY A 1 84 ? 5.781 -1.774 -19.931 1.00 87.94 84 GLY A C 1
ATOM 630 O O . GLY A 1 84 ? 4.850 -1.819 -20.724 1.00 87.94 84 GLY A O 1
ATOM 631 N N . ARG A 1 85 ? 5.722 -2.347 -18.722 1.00 91.06 85 ARG A N 1
ATOM 632 C CA . ARG A 1 85 ? 4.546 -3.029 -18.163 1.00 91.06 85 ARG A CA 1
ATOM 633 C C . ARG A 1 85 ? 3.696 -2.127 -17.258 1.00 91.06 85 ARG A C 1
ATOM 635 O O . ARG A 1 85 ? 2.766 -2.611 -16.626 1.00 91.06 85 ARG A O 1
ATOM 642 N N . GLY A 1 86 ? 4.000 -0.829 -17.199 1.00 92.00 86 GLY A N 1
ATOM 643 C CA . GLY A 1 86 ? 3.296 0.147 -16.366 1.00 92.00 86 GLY A CA 1
ATOM 644 C C . GLY A 1 86 ? 3.954 0.377 -15.004 1.00 92.00 86 GLY A C 1
ATOM 645 O O . GLY A 1 86 ? 4.897 -0.314 -14.617 1.00 92.00 86 GLY A O 1
ATOM 646 N N . PHE A 1 87 ? 3.471 1.396 -14.288 1.00 92.69 87 PHE A N 1
ATOM 647 C CA . PHE A 1 87 ? 4.044 1.835 -13.012 1.00 92.69 87 PHE A CA 1
ATOM 648 C C . PHE A 1 87 ? 3.995 0.746 -11.940 1.00 92.69 87 PHE A C 1
ATOM 650 O O . PHE A 1 87 ? 5.028 0.426 -11.362 1.00 92.69 87 PHE A O 1
ATOM 657 N N . TYR A 1 88 ? 2.825 0.145 -11.719 1.00 95.12 88 TYR A N 1
ATOM 658 C CA . TYR A 1 88 ? 2.618 -0.825 -10.644 1.00 95.12 88 TYR A CA 1
ATOM 659 C C . TYR A 1 88 ? 3.533 -2.052 -10.765 1.00 95.12 88 TYR A C 1
ATOM 661 O O . TYR A 1 88 ? 4.256 -2.375 -9.827 1.00 95.12 88 TYR A O 1
ATOM 669 N N . ALA A 1 89 ? 3.580 -2.684 -11.942 1.00 94.44 89 ALA A N 1
ATOM 670 C CA . ALA A 1 89 ? 4.444 -3.840 -12.185 1.00 94.44 89 ALA A CA 1
ATOM 671 C C . ALA A 1 89 ? 5.935 -3.494 -12.010 1.00 94.44 89 ALA A C 1
ATOM 673 O O . ALA A 1 89 ? 6.711 -4.282 -11.466 1.00 94.44 89 ALA A O 1
ATOM 674 N N . ALA A 1 90 ? 6.333 -2.299 -12.454 1.00 93.00 90 ALA A N 1
ATOM 675 C CA . ALA A 1 90 ? 7.691 -1.797 -12.305 1.00 93.00 90 ALA A CA 1
ATOM 676 C C . ALA A 1 90 ? 8.052 -1.524 -10.833 1.00 93.00 90 ALA A C 1
ATOM 678 O O . ALA A 1 90 ? 9.138 -1.908 -10.395 1.00 93.00 90 ALA A O 1
ATOM 679 N N . TRP A 1 91 ? 7.147 -0.899 -10.075 1.00 94.19 91 TRP A N 1
ATOM 680 C CA . TRP A 1 91 ? 7.280 -0.659 -8.638 1.00 94.19 91 TRP A CA 1
ATOM 681 C C . TRP A 1 91 ? 7.379 -1.979 -7.875 1.00 94.19 91 TRP A C 1
ATOM 683 O O . TRP A 1 91 ? 8.395 -2.217 -7.234 1.00 94.19 91 TRP A O 1
ATOM 693 N N . ARG A 1 92 ? 6.409 -2.886 -8.037 1.00 95.25 92 ARG A N 1
ATOM 694 C CA . ARG A 1 92 ? 6.339 -4.156 -7.301 1.00 95.25 92 ARG A CA 1
ATOM 695 C C . ARG A 1 92 ? 7.608 -4.993 -7.455 1.00 95.25 92 ARG A C 1
ATOM 697 O O . ARG A 1 92 ? 8.135 -5.495 -6.467 1.00 95.25 92 ARG A O 1
ATOM 704 N N . ALA A 1 93 ? 8.145 -5.104 -8.670 1.00 93.31 93 ALA A N 1
ATOM 705 C CA . ALA A 1 93 ? 9.381 -5.852 -8.898 1.00 93.31 93 ALA A CA 1
ATOM 706 C C . ALA A 1 93 ? 10.613 -5.183 -8.268 1.00 93.31 93 ALA A C 1
ATOM 708 O O . ALA A 1 93 ? 11.479 -5.871 -7.722 1.00 93.31 93 ALA A O 1
ATOM 709 N N . SER A 1 94 ? 10.706 -3.850 -8.340 1.00 92.50 94 SER A N 1
ATOM 710 C CA . SER A 1 94 ? 11.817 -3.114 -7.733 1.00 92.50 94 SER A CA 1
ATOM 711 C C . SER A 1 94 ? 11.740 -3.126 -6.212 1.00 92.50 94 SER A C 1
ATOM 713 O O . SER A 1 94 ? 12.714 -3.507 -5.573 1.00 92.50 94 SER A O 1
ATOM 715 N N . SER A 1 95 ? 10.592 -2.779 -5.635 1.00 93.19 95 SER A N 1
ATOM 716 C CA . SER A 1 95 ? 10.381 -2.752 -4.188 1.00 93.19 95 SER A CA 1
ATOM 717 C C . SER A 1 95 ? 10.458 -4.150 -3.575 1.00 93.19 95 SER A C 1
ATOM 719 O O . SER A 1 95 ? 11.027 -4.294 -2.503 1.00 93.19 95 SER A O 1
ATOM 721 N N . GLY A 1 96 ? 9.998 -5.194 -4.273 1.00 93.94 96 GLY A N 1
ATOM 722 C CA . GLY A 1 96 ? 10.163 -6.590 -3.848 1.00 93.94 96 GLY A CA 1
ATOM 723 C C . GLY A 1 96 ? 11.616 -7.089 -3.846 1.00 93.94 96 GLY A C 1
ATOM 724 O O . GLY A 1 96 ? 11.911 -8.128 -3.262 1.00 93.94 96 GLY A O 1
ATOM 725 N N . SER A 1 97 ? 12.538 -6.350 -4.469 1.00 92.00 97 SER A N 1
ATOM 726 C CA . SER A 1 97 ? 13.978 -6.646 -4.477 1.00 92.00 97 SER A CA 1
ATOM 727 C C . SER A 1 97 ? 14.799 -5.662 -3.630 1.00 92.00 97 SER A C 1
ATOM 729 O O . SER A 1 97 ? 16.017 -5.817 -3.541 1.00 92.00 97 SER A O 1
ATOM 731 N N . ASP A 1 98 ? 14.159 -4.654 -3.028 1.00 91.62 98 ASP A N 1
ATOM 732 C CA . ASP A 1 98 ? 14.816 -3.551 -2.321 1.00 91.62 98 ASP A CA 1
ATOM 733 C C . ASP A 1 98 ? 15.050 -3.898 -0.844 1.00 91.62 98 ASP A C 1
ATOM 735 O O . ASP A 1 98 ? 14.117 -3.920 -0.049 1.00 91.62 98 ASP A O 1
ATOM 739 N N . TRP A 1 99 ? 16.295 -4.189 -0.468 1.00 91.25 99 TRP A N 1
ATOM 740 C CA . TRP A 1 99 ? 16.654 -4.519 0.919 1.00 91.25 99 TRP A CA 1
ATOM 741 C C . TRP A 1 99 ? 16.567 -3.329 1.881 1.00 91.25 99 TRP A C 1
ATOM 743 O O . TRP A 1 99 ? 16.727 -3.526 3.085 1.00 91.25 99 TRP A O 1
ATOM 753 N N . ALA A 1 100 ? 16.321 -2.109 1.384 1.00 90.31 100 ALA A N 1
ATOM 754 C CA . ALA A 1 100 ? 16.082 -0.955 2.245 1.00 90.31 100 ALA A CA 1
ATOM 755 C C . ALA A 1 100 ? 14.939 -1.219 3.237 1.00 90.31 100 ALA A C 1
ATOM 757 O O . ALA A 1 100 ? 15.044 -0.816 4.386 1.00 90.31 100 ALA A O 1
ATOM 758 N N . TRP A 1 101 ? 13.913 -1.987 2.843 1.00 90.00 101 TRP A N 1
ATOM 759 C CA . TRP A 1 101 ? 12.800 -2.322 3.732 1.00 90.00 101 TRP A CA 1
ATOM 760 C C . TRP A 1 101 ? 13.244 -3.021 5.018 1.00 90.00 101 TRP A C 1
ATOM 762 O O . TRP A 1 101 ? 12.869 -2.598 6.104 1.00 90.00 101 TRP A O 1
ATOM 772 N N . GLU A 1 102 ? 14.049 -4.081 4.923 1.00 90.25 102 GLU A N 1
ATOM 773 C CA . GLU A 1 102 ? 14.514 -4.799 6.111 1.00 90.25 102 GLU A CA 1
ATOM 774 C C . GLU A 1 102 ? 15.513 -3.996 6.944 1.00 90.25 102 GLU A C 1
ATOM 776 O O . GLU A 1 102 ? 15.585 -4.192 8.156 1.00 90.25 102 GLU A O 1
ATOM 781 N N . LEU A 1 103 ? 16.282 -3.113 6.303 1.00 90.25 103 LEU A N 1
ATOM 782 C CA . LEU A 1 103 ? 17.189 -2.200 7.000 1.00 90.25 103 LEU A CA 1
ATOM 783 C C . LEU A 1 103 ? 16.425 -1.115 7.771 1.00 90.25 103 LEU A C 1
ATOM 785 O O . LEU A 1 103 ? 16.878 -0.722 8.842 1.00 90.25 103 LEU A O 1
ATOM 789 N N . ASP A 1 104 ? 15.255 -0.714 7.274 1.00 88.19 104 ASP A N 1
ATOM 790 C CA . ASP A 1 104 ? 14.327 0.226 7.911 1.00 88.19 104 ASP A CA 1
ATOM 791 C C . ASP A 1 104 ? 13.304 -0.485 8.828 1.00 88.19 104 ASP A C 1
ATOM 793 O O . ASP A 1 104 ? 12.218 0.026 9.082 1.00 88.19 104 ASP A O 1
ATOM 797 N N . GLU A 1 105 ? 13.635 -1.685 9.317 1.00 88.19 105 GLU A N 1
ATOM 798 C CA . GLU A 1 105 ? 12.834 -2.489 10.258 1.00 88.19 105 GLU A CA 1
ATOM 799 C C . GLU A 1 105 ? 11.477 -3.010 9.728 1.00 88.19 105 GLU A C 1
ATOM 801 O O . GLU A 1 105 ? 10.709 -3.629 10.468 1.00 88.19 105 GLU A O 1
ATOM 806 N N . PHE A 1 106 ? 11.205 -2.908 8.422 1.00 88.44 106 PHE A N 1
ATOM 807 C CA . PHE A 1 106 ? 10.035 -3.514 7.769 1.00 88.44 106 PHE A CA 1
ATOM 808 C C . PHE A 1 106 ? 10.298 -4.975 7.368 1.00 88.44 106 PHE A C 1
ATOM 810 O O . PHE A 1 106 ? 10.325 -5.351 6.189 1.00 88.44 106 PHE A O 1
ATOM 817 N N . ALA A 1 107 ? 10.510 -5.829 8.370 1.00 91.31 107 ALA A N 1
ATOM 818 C CA . ALA A 1 107 ? 10.820 -7.240 8.163 1.00 91.31 107 ALA A CA 1
ATOM 819 C C . ALA A 1 107 ? 9.728 -7.966 7.351 1.00 91.31 107 ALA A C 1
ATOM 821 O O . ALA A 1 107 ? 8.561 -8.011 7.735 1.00 91.31 107 ALA A O 1
ATOM 822 N N . GLY A 1 108 ? 10.125 -8.587 6.236 1.00 92.44 108 GLY A N 1
ATOM 823 C CA . GLY A 1 108 ? 9.224 -9.362 5.376 1.00 92.44 108 GLY A CA 1
ATOM 824 C C . GLY A 1 108 ? 8.471 -8.547 4.320 1.00 92.44 108 GLY A C 1
ATOM 825 O O . GLY A 1 108 ? 7.819 -9.153 3.467 1.00 92.44 108 GLY A O 1
ATOM 826 N N . ALA A 1 109 ? 8.618 -7.218 4.295 1.00 91.88 109 ALA A N 1
ATOM 827 C CA . ALA A 1 109 ? 7.913 -6.356 3.347 1.00 91.88 109 ALA A CA 1
ATOM 828 C C . ALA A 1 109 ? 8.185 -6.730 1.884 1.00 91.88 109 ALA A C 1
ATOM 830 O O . ALA A 1 109 ? 7.254 -6.799 1.085 1.00 91.88 109 ALA A O 1
ATOM 831 N N . ARG A 1 110 ? 9.433 -7.069 1.526 1.00 94.00 110 ARG A N 1
ATOM 832 C CA . ARG A 1 110 ? 9.758 -7.545 0.171 1.00 94.00 110 ARG A CA 1
ATOM 833 C C . ARG A 1 110 ? 8.921 -8.753 -0.238 1.00 94.00 110 ARG A C 1
ATOM 835 O O . ARG A 1 110 ? 8.371 -8.776 -1.336 1.00 94.00 110 ARG A O 1
ATOM 842 N N . GLN A 1 111 ? 8.803 -9.742 0.647 1.00 95.00 111 GLN A N 1
ATOM 843 C CA . GLN A 1 111 ? 8.036 -10.957 0.379 1.00 95.00 111 GLN A CA 1
ATOM 844 C C . GLN A 1 111 ? 6.540 -10.650 0.250 1.00 95.00 111 GLN A C 1
ATOM 846 O O . GLN A 1 111 ? 5.898 -11.174 -0.656 1.00 95.00 111 GLN A O 1
ATOM 851 N N . GLN A 1 112 ? 6.002 -9.775 1.105 1.00 94.88 112 GLN A N 1
ATOM 852 C CA . GLN A 1 112 ? 4.607 -9.332 1.033 1.00 94.88 112 GLN A CA 1
ATOM 853 C C . GLN A 1 112 ? 4.321 -8.591 -0.281 1.00 94.88 112 GLN A C 1
ATOM 855 O O . GLN A 1 112 ? 3.375 -8.931 -0.985 1.00 94.88 112 GLN A O 1
ATOM 860 N N . ILE A 1 113 ? 5.196 -7.666 -0.689 1.00 95.56 113 ILE A N 1
ATOM 861 C CA . ILE A 1 113 ? 5.093 -6.950 -1.971 1.00 95.56 113 ILE A CA 1
ATOM 862 C C . ILE A 1 113 ? 5.116 -7.934 -3.152 1.00 95.56 113 ILE A C 1
ATOM 864 O O . ILE A 1 113 ? 4.328 -7.815 -4.092 1.00 95.56 113 ILE A O 1
ATOM 868 N N . LEU A 1 114 ? 5.992 -8.942 -3.116 1.00 94.88 114 LEU A N 1
ATOM 869 C CA . LEU A 1 114 ? 6.049 -9.977 -4.151 1.00 94.88 114 LEU A CA 1
ATOM 870 C C . LEU A 1 114 ? 4.810 -10.883 -4.169 1.00 94.88 114 LEU A C 1
ATOM 872 O O . LEU A 1 114 ? 4.548 -11.495 -5.201 1.00 94.88 114 LEU A O 1
ATOM 876 N N . GLN A 1 115 ? 4.040 -10.957 -3.084 1.00 96.31 115 GLN A N 1
ATOM 877 C CA . GLN A 1 115 ? 2.804 -11.741 -2.998 1.00 9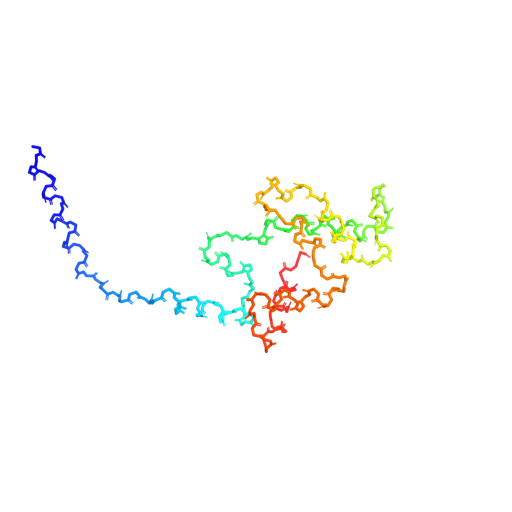6.31 115 GLN A CA 1
ATOM 878 C C . GLN A 1 115 ? 1.550 -10.985 -3.448 1.00 96.31 115 GLN A C 1
ATOM 880 O O . GLN A 1 115 ? 0.530 -11.632 -3.673 1.00 96.31 115 GLN A O 1
ATOM 885 N N . LEU A 1 116 ? 1.623 -9.661 -3.626 1.00 97.62 116 LEU A N 1
ATOM 886 C CA . LEU A 1 116 ? 0.517 -8.875 -4.181 1.00 97.62 116 LEU A CA 1
ATOM 887 C C . LEU A 1 116 ? 0.064 -9.421 -5.544 1.00 97.62 116 LEU A C 1
ATOM 889 O O . LEU A 1 116 ? 0.854 -10.012 -6.282 1.00 97.62 116 LEU A O 1
ATOM 893 N N . ALA A 1 117 ? -1.195 -9.192 -5.912 1.00 97.81 117 ALA A N 1
ATOM 894 C CA . ALA A 1 117 ? -1.701 -9.585 -7.224 1.00 97.81 117 ALA A CA 1
ATOM 895 C C . ALA A 1 117 ? -0.927 -8.905 -8.378 1.00 97.81 117 ALA A C 1
ATOM 897 O O . ALA A 1 117 ? -0.327 -7.841 -8.226 1.00 97.81 117 ALA A O 1
ATOM 898 N N . ASP A 1 118 ? -0.918 -9.520 -9.565 1.00 96.75 118 ASP A N 1
ATOM 899 C CA . ASP A 1 118 ? -0.340 -8.893 -10.768 1.00 96.75 118 ASP A CA 1
ATOM 900 C C . ASP A 1 118 ? -1.208 -7.733 -11.282 1.00 96.75 118 ASP A C 1
ATOM 902 O O . ASP A 1 118 ? -0.679 -6.739 -11.787 1.00 96.75 118 ASP A O 1
ATOM 906 N N . ASP A 1 119 ? -2.531 -7.856 -11.144 1.00 96.88 119 ASP A N 1
ATOM 907 C CA . ASP A 1 119 ? -3.483 -6.796 -11.466 1.00 96.88 119 ASP A CA 1
ATOM 908 C C . ASP A 1 119 ? -3.549 -5.777 -10.312 1.00 96.88 119 ASP A C 1
ATOM 910 O O . ASP A 1 119 ? -3.928 -6.152 -9.197 1.00 96.88 119 ASP A O 1
ATOM 914 N N . PRO A 1 120 ? -3.219 -4.491 -10.548 1.00 96.25 120 PRO A N 1
ATOM 915 C CA . PRO A 1 120 ? -3.287 -3.464 -9.513 1.00 96.25 120 PRO A CA 1
ATOM 916 C C . PRO A 1 120 ? -4.689 -3.288 -8.924 1.00 96.25 120 PRO A C 1
ATOM 918 O O . PRO A 1 120 ? -4.800 -2.969 -7.743 1.00 96.25 120 PRO A O 1
ATOM 921 N N . LEU A 1 121 ? -5.757 -3.479 -9.708 1.00 96.94 121 LEU A N 1
ATOM 922 C CA . LEU A 1 121 ? -7.117 -3.337 -9.184 1.00 96.94 121 LEU A CA 1
ATOM 923 C C . LEU A 1 121 ? -7.447 -4.466 -8.210 1.00 96.94 121 LEU A C 1
ATOM 925 O O . LEU A 1 121 ? -8.009 -4.204 -7.148 1.00 96.94 121 LEU A O 1
ATOM 929 N N . GLN A 1 122 ? -7.035 -5.693 -8.532 1.00 98.19 122 GLN A N 1
ATOM 930 C CA . GLN A 1 122 ? -7.180 -6.826 -7.626 1.00 98.19 122 GLN A CA 1
ATOM 931 C C . GLN A 1 122 ? -6.365 -6.622 -6.346 1.00 98.19 122 GLN A C 1
ATOM 933 O O . GLN A 1 122 ? -6.900 -6.812 -5.261 1.00 98.19 122 GLN A O 1
ATOM 938 N N . ALA A 1 123 ? -5.119 -6.148 -6.454 1.00 97.69 123 ALA A N 1
ATOM 939 C CA . ALA A 1 123 ? -4.296 -5.860 -5.281 1.00 97.69 123 ALA A CA 1
ATOM 940 C C . ALA A 1 123 ? -4.955 -4.822 -4.355 1.00 97.69 123 ALA A C 1
ATOM 942 O O . ALA A 1 123 ? -4.964 -5.000 -3.14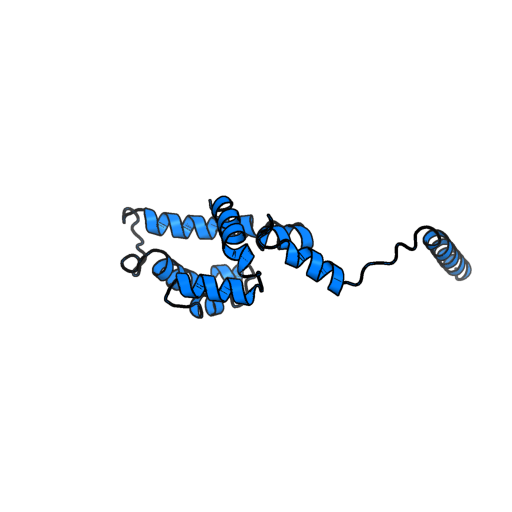4 1.00 97.69 123 ALA A O 1
ATOM 943 N N . ILE A 1 124 ? -5.561 -3.763 -4.908 1.00 96.69 124 ILE A N 1
ATOM 944 C CA . ILE A 1 124 ? -6.297 -2.767 -4.112 1.00 96.69 124 ILE A CA 1
ATOM 945 C C . ILE A 1 124 ? -7.484 -3.409 -3.380 1.00 96.69 124 ILE A C 1
ATOM 947 O O . ILE A 1 124 ? -7.696 -3.130 -2.201 1.00 96.69 124 ILE A O 1
ATOM 951 N N . VAL A 1 125 ? -8.256 -4.259 -4.061 1.00 97.69 125 VAL A N 1
ATOM 952 C CA . VAL A 1 125 ? -9.401 -4.965 -3.463 1.00 97.69 125 VAL A CA 1
ATOM 953 C C . VAL A 1 125 ? -8.949 -5.904 -2.342 1.00 97.69 125 VAL A C 1
ATOM 955 O O . VAL A 1 125 ? -9.549 -5.893 -1.264 1.00 97.69 125 VAL A O 1
ATOM 958 N N . ASP A 1 126 ? -7.884 -6.673 -2.568 1.00 97.56 126 ASP A N 1
ATOM 959 C CA . ASP A 1 126 ? -7.336 -7.618 -1.592 1.00 97.56 126 ASP A CA 1
ATOM 960 C C . ASP A 1 126 ? -6.866 -6.887 -0.326 1.00 97.56 126 ASP A C 1
ATOM 962 O O . ASP A 1 126 ? -7.245 -7.267 0.783 1.00 97.56 126 ASP A O 1
ATOM 966 N N . GLU A 1 127 ? -6.129 -5.784 -0.483 1.00 96.06 127 GLU A N 1
ATOM 967 C CA . GLU A 1 127 ? -5.632 -4.977 0.637 1.00 96.06 127 GLU A CA 1
ATOM 968 C C . GLU A 1 127 ? -6.769 -4.309 1.422 1.00 96.06 127 GLU A C 1
ATOM 970 O O . GLU A 1 127 ? -6.802 -4.374 2.651 1.00 96.06 127 GLU A O 1
ATOM 975 N N . LEU A 1 128 ? -7.757 -3.709 0.746 1.00 95.75 128 LEU A N 1
ATOM 976 C CA . LEU A 1 128 ? -8.912 -3.108 1.430 1.00 95.75 128 LEU A CA 1
ATOM 977 C C . LEU A 1 128 ? -9.723 -4.149 2.211 1.00 95.75 128 LEU A C 1
ATOM 979 O O . LEU A 1 128 ? -10.192 -3.866 3.318 1.00 95.75 128 LEU A O 1
ATOM 983 N N . THR A 1 129 ? -9.843 -5.357 1.658 1.00 95.50 129 THR A N 1
ATOM 984 C CA . THR A 1 129 ? -10.497 -6.491 2.316 1.00 95.50 129 THR A CA 1
ATOM 985 C C . THR A 1 129 ? -9.696 -6.960 3.528 1.00 95.50 129 THR A C 1
ATOM 987 O O . THR A 1 129 ? -10.267 -7.163 4.599 1.00 95.50 129 THR A O 1
ATOM 990 N N . GLN A 1 130 ? -8.372 -7.082 3.403 1.00 94.38 130 GLN A N 1
ATOM 991 C CA . GLN A 1 130 ? -7.487 -7.482 4.499 1.00 94.38 130 GLN A CA 1
ATOM 992 C C . GLN A 1 130 ? -7.474 -6.459 5.644 1.00 94.38 130 GLN A C 1
ATOM 994 O O . GLN A 1 130 ? -7.441 -6.843 6.814 1.00 94.38 130 GLN A O 1
ATOM 999 N N . LEU A 1 131 ? -7.561 -5.165 5.324 1.00 92.56 131 LEU A N 1
ATOM 1000 C CA . LEU A 1 131 ? -7.728 -4.082 6.301 1.00 92.56 131 LEU A CA 1
ATOM 1001 C C . LEU A 1 131 ? -9.122 -4.069 6.954 1.00 92.56 131 LEU A C 1
ATOM 1003 O O . LEU A 1 131 ? -9.346 -3.372 7.949 1.00 92.56 131 LEU A O 1
ATOM 1007 N N . GLY A 1 132 ? -10.070 -4.833 6.409 1.00 92.75 132 GLY A N 1
ATOM 1008 C CA . GLY A 1 132 ? -11.442 -4.918 6.891 1.00 92.75 132 GLY A CA 1
ATOM 1009 C C . GLY A 1 132 ? -12.250 -3.642 6.666 1.00 92.75 132 GLY A C 1
ATOM 1010 O O . GLY A 1 132 ? -13.237 -3.435 7.362 1.00 92.75 132 GLY A O 1
ATOM 1011 N N . VAL A 1 133 ? -11.850 -2.761 5.744 1.00 92.94 133 VAL A N 1
ATOM 1012 C CA . VAL A 1 133 ? -12.610 -1.533 5.465 1.00 92.94 133 VAL A CA 1
ATOM 1013 C C . VAL A 1 133 ? -13.961 -1.920 4.860 1.00 92.94 133 VAL A C 1
ATOM 1015 O O . VAL A 1 133 ? -14.000 -2.654 3.874 1.00 92.94 133 VAL A O 1
ATOM 1018 N N . ASP A 1 134 ? -15.064 -1.410 5.417 1.00 92.25 134 ASP A N 1
ATOM 1019 C CA . ASP A 1 134 ? -16.407 -1.618 4.856 1.00 92.25 134 ASP A CA 1
ATOM 1020 C C . ASP A 1 134 ? -16.430 -1.185 3.379 1.00 92.25 134 ASP A C 1
ATOM 1022 O O . ASP A 1 134 ? -16.076 -0.046 3.056 1.00 92.25 134 ASP A O 1
ATOM 1026 N N . GLU A 1 135 ? -16.864 -2.084 2.489 1.00 94.44 135 GLU A N 1
ATOM 1027 C CA . GLU A 1 135 ? -16.978 -1.866 1.039 1.00 94.44 135 GLU A CA 1
ATOM 1028 C C . GLU A 1 135 ? -17.687 -0.556 0.684 1.00 94.44 135 GLU A C 1
ATOM 1030 O O . GLU A 1 135 ? -17.290 0.157 -0.240 1.00 94.44 135 GLU A O 1
ATOM 1035 N N . ARG A 1 136 ? -18.698 -0.165 1.470 1.00 94.50 136 ARG A N 1
ATOM 1036 C CA . ARG A 1 136 ? -19.456 1.084 1.272 1.00 94.50 136 ARG A CA 1
ATOM 1037 C C . ARG A 1 136 ? -18.594 2.335 1.428 1.00 94.50 136 ARG A C 1
ATOM 1039 O O . ARG A 1 136 ? -18.993 3.413 0.993 1.00 94.50 136 ARG A O 1
ATOM 1046 N N . ARG A 1 137 ? -17.438 2.208 2.077 1.00 94.44 137 ARG A N 1
ATOM 1047 C CA . ARG A 1 137 ? -16.511 3.298 2.393 1.00 94.44 137 ARG A CA 1
ATOM 1048 C C . 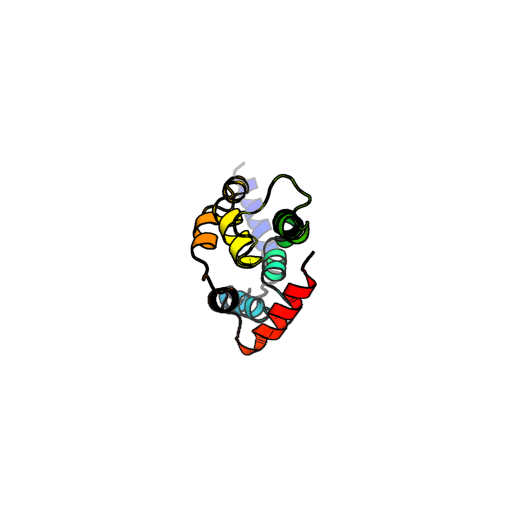ARG A 1 137 ? -15.243 3.263 1.557 1.00 94.44 137 ARG A C 1
ATOM 1050 O O . ARG A 1 137 ? -14.447 4.193 1.665 1.00 94.44 137 ARG A O 1
ATOM 1057 N N . TRP A 1 138 ? -15.062 2.260 0.697 1.00 95.31 138 TRP A N 1
ATOM 1058 C CA . TRP A 1 138 ? -13.870 2.140 -0.145 1.00 95.31 138 TRP A CA 1
ATOM 1059 C C . TRP A 1 138 ? -13.620 3.392 -0.982 1.00 95.31 138 TRP A C 1
ATOM 1061 O O . TRP A 1 138 ? -12.501 3.892 -1.003 1.00 95.31 138 TRP A O 1
ATOM 1071 N N . CYS A 1 139 ? -14.655 3.963 -1.607 1.00 93.81 139 CYS A N 1
ATOM 1072 C CA . CYS A 1 139 ? -14.500 5.197 -2.382 1.00 93.81 139 CYS A CA 1
ATOM 1073 C C . CYS A 1 139 ? -13.994 6.366 -1.524 1.00 93.81 139 CYS A C 1
ATOM 1075 O O . CYS A 1 139 ? -13.062 7.052 -1.931 1.00 93.81 139 CYS A O 1
ATOM 1077 N N . GLY A 1 140 ? -14.574 6.574 -0.337 1.00 92.81 140 GLY A N 1
ATOM 1078 C CA . GLY A 1 140 ? -14.146 7.638 0.577 1.00 92.81 140 GLY A CA 1
ATOM 1079 C C . GLY A 1 140 ? -12.727 7.415 1.101 1.00 92.81 140 GLY A C 1
ATOM 1080 O O . GLY A 1 140 ? -11.932 8.350 1.155 1.00 92.81 140 GLY A O 1
ATOM 1081 N N . TYR A 1 141 ? -12.383 6.163 1.412 1.00 94.94 141 TYR A N 1
ATOM 1082 C CA . TYR A 1 141 ? -11.037 5.770 1.820 1.00 94.94 141 TYR A CA 1
ATOM 1083 C C . TYR A 1 141 ? -10.003 6.057 0.726 1.00 94.94 141 TYR A C 1
ATOM 1085 O O . TYR A 1 141 ? -9.009 6.732 0.979 1.00 94.94 141 TYR A O 1
ATOM 1093 N N . LEU A 1 142 ? -10.250 5.585 -0.500 1.00 95.00 142 LEU A N 1
ATOM 1094 C CA . LEU A 1 142 ? -9.345 5.776 -1.634 1.00 95.00 142 LEU A CA 1
ATOM 1095 C C . LEU A 1 142 ? -9.227 7.249 -2.029 1.00 95.00 142 LEU A C 1
ATOM 1097 O O . LEU A 1 142 ? -8.138 7.695 -2.377 1.00 95.00 142 LEU A O 1
ATOM 1101 N N . GLN A 1 143 ? -10.318 8.016 -1.944 1.00 93.31 143 GLN A N 1
ATOM 1102 C CA . GLN A 1 143 ? -10.281 9.458 -2.164 1.00 93.31 143 GLN A CA 1
ATOM 1103 C C . GLN A 1 143 ? -9.371 10.146 -1.144 1.00 93.31 143 GLN A C 1
ATOM 1105 O O . GLN A 1 143 ? -8.528 10.947 -1.535 1.00 93.31 143 GLN A O 1
ATOM 1110 N N . GLN A 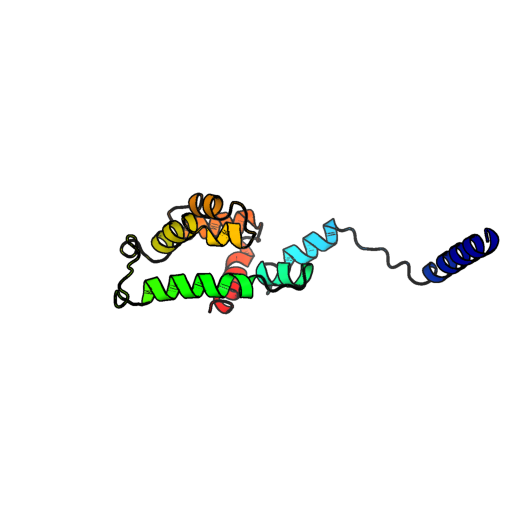1 144 ? -9.514 9.825 0.144 1.00 92.50 144 GLN A N 1
ATOM 1111 C CA . GLN A 1 144 ? -8.664 10.395 1.187 1.00 92.50 144 GLN A CA 1
ATOM 1112 C C . GLN A 1 144 ? -7.197 10.002 0.979 1.00 92.50 144 GLN A C 1
ATOM 1114 O O . GLN A 1 144 ? -6.329 10.867 1.007 1.00 92.50 144 GLN A O 1
ATOM 1119 N N . LEU A 1 145 ? -6.927 8.727 0.686 1.00 92.31 145 LEU A N 1
ATOM 1120 C CA . LEU A 1 145 ? -5.577 8.242 0.405 1.00 92.31 145 LEU A CA 1
ATOM 1121 C C . LEU A 1 145 ? -4.951 8.956 -0.804 1.00 92.31 145 LEU A C 1
ATOM 1123 O O . LEU A 1 145 ? -3.776 9.302 -0.775 1.00 92.31 145 LEU A O 1
ATOM 1127 N N . ALA A 1 146 ? -5.735 9.225 -1.852 1.00 91.62 146 ALA A N 1
ATOM 1128 C CA . ALA A 1 146 ? -5.264 9.958 -3.025 1.00 91.62 146 ALA A CA 1
ATOM 1129 C C . ALA A 1 146 ? -4.881 11.413 -2.706 1.00 91.62 146 ALA A C 1
ATOM 1131 O O . ALA A 1 146 ? -3.960 11.942 -3.322 1.00 91.62 146 ALA A O 1
ATOM 1132 N N . MET A 1 147 ? -5.553 12.048 -1.740 1.00 90.38 147 MET A N 1
ATOM 1133 C CA . MET A 1 147 ? -5.214 13.399 -1.272 1.00 90.38 147 MET A CA 1
ATOM 1134 C C . MET A 1 147 ? -3.925 13.443 -0.436 1.00 90.38 147 MET A C 1
ATOM 1136 O O . MET A 1 147 ? -3.374 14.524 -0.244 1.00 90.38 147 MET A O 1
ATOM 1140 N N . GLU A 1 148 ? -3.457 12.296 0.062 1.00 87.88 148 GLU A N 1
ATOM 1141 C CA . GLU A 1 148 ? -2.218 12.156 0.842 1.00 87.88 148 GLU A CA 1
ATOM 1142 C C . GLU A 1 148 ? -0.991 11.836 -0.035 1.00 87.88 148 GLU A C 1
ATOM 1144 O O . GLU A 1 148 ? 0.132 11.798 0.471 1.00 87.88 148 GLU A O 1
ATOM 1149 N N . LEU A 1 149 ? -1.178 11.594 -1.340 1.00 84.69 149 LEU A N 1
ATOM 1150 C CA . LEU A 1 149 ? -0.073 11.306 -2.257 1.00 84.69 149 LEU A CA 1
ATOM 1151 C C . LEU A 1 149 ? 0.850 12.536 -2.438 1.00 84.69 149 LEU A C 1
ATOM 1153 O O . LEU A 1 149 ? 0.357 13.665 -2.438 1.00 84.69 149 LEU A O 1
ATOM 1157 N N . PRO A 1 150 ? 2.176 12.322 -2.586 1.00 80.00 150 PRO A N 1
ATOM 11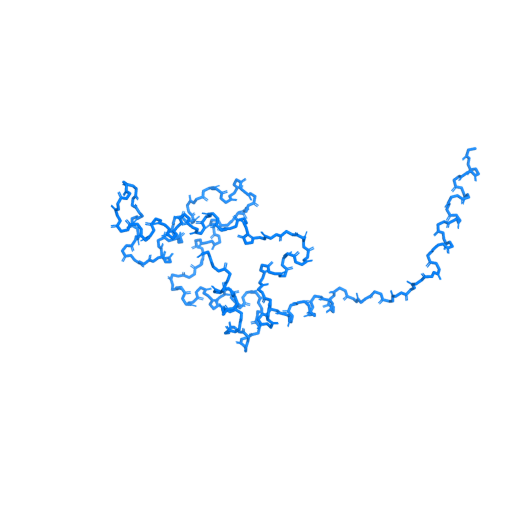58 C CA . PRO A 1 150 ? 3.172 13.381 -2.776 1.00 80.00 150 PRO A CA 1
ATOM 1159 C C . PRO A 1 150 ? 3.012 14.172 -4.079 1.00 80.00 150 PRO A C 1
ATOM 1161 O O . PRO A 1 150 ? 2.526 13.597 -5.081 1.00 80.00 150 PRO A O 1
#

Radius of gyration: 23.23 Å; chains: 1; bounding box: 41×25×79 Å

Secondary structure (DSSP, 8-state):
-HHHHHHHHHHHHHHTSS----PPPHHHHHHHHHTTBTTTB-HHHHHHHHHS--HHHHHHHHHHHHHHHHHSTT-SSS--TTGGG-HHHHHHHHHTT-THHHHTT-TTHHHHHHHS-SSHHHHHHHHHHHTT--GGGHHHHHHHHHHT--